Protein AF-A0A7Y5GCS8-F1 (afdb_monomer)

Solvent-accessible surface area (backbone atoms only — not comparable to full-atom values): 10890 Å² total; per-residue (Å²): 136,88,58,73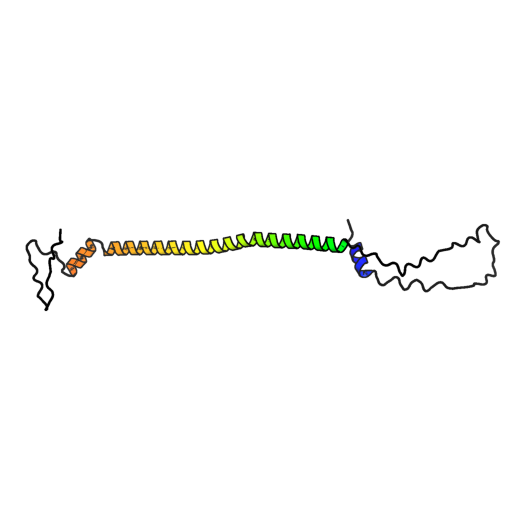,66,65,61,52,50,74,76,68,62,90,77,78,81,83,80,74,83,85,79,87,80,86,81,90,73,89,66,94,77,76,72,82,87,56,93,75,75,82,69,74,82,81,77,78,82,76,83,61,89,81,71,69,82,79,81,65,82,59,59,63,56,52,52,52,51,52,52,50,52,53,50,52,54,51,52,51,53,51,61,63,46,50,60,57,58,49,51,53,54,53,48,52,54,51,50,55,53,48,55,52,48,53,51,51,53,51,52,50,52,52,50,52,52,50,50,50,58,61,67,28,68,68,50,47,50,53,50,24,61,74,71,66,62,62,84,70,61,94,88,67,82,84,81,76,80,79,65,91,83,77,76,91,77,84,75,78,83,81,129

Sequence (163 aa):
MASLATFYNRFAGSKTMDTAFAAGTGRAHDDVFRSRAIPNEDIYFFVKQIDNTNVVRQPDSQAPQICWKLIGIASVLSLLLVALLIPNAYSLLAGYEMEALREQREMLEREKLSLELEASRLLSPERLQELANAQQFIDPAPGTVVYLDPKDGSLALNVPAKK

Radius of gyration: 56.7 Å; Cα contacts (8 Å, |Δi|>4): 7; chains: 1; bounding box: 103×64×149 Å

Foldseek 3Di:
DDDPVVVVCVVPPDPPDPPPPPPDDDDPDPDPDDDDDDPPPPDDDPDPPDPCVPVDDDDDPCVVVVVVVVVVVVVVVVVVVVVVVVVVVVVVVVVVVVVVVVVVVVVVVVVVVVVVVVVCVCPPVVNVVVVCVVVVVDDDDPPDDDDDDDPPDDDDDPDPDDD

Mean predicted aligned error: 20.46 Å

Secondary structure (DSSP, 8-state):
---HHHHHHHHHTTSSSTTSSS---------S--PPPPTTTT----------TT-PPPP-SSHHHHHHHHHHHHHHHHHHHHHHHHHHHHHHHHHHHHHHHHHHHHHHHHHHHHHHHHHHHHT-HHHHHHHHHHTT-PPPPTT--------TT------PPP-

pLDDT: mean 75.09, std 16.33, range [38.75, 97.88]

Structure (mmCIF, N/CA/C/O backbone):
data_AF-A0A7Y5GCS8-F1
#
_entry.id   AF-A0A7Y5GCS8-F1
#
loop_
_atom_site.group_PDB
_atom_site.id
_atom_site.type_symbol
_atom_site.label_atom_id
_atom_site.label_alt_id
_atom_site.label_comp_id
_atom_site.label_asym_id
_atom_site.label_entity_id
_atom_site.label_seq_id
_atom_site.pdbx_PDB_ins_code
_atom_site.Cartn_x
_atom_site.Cartn_y
_atom_site.Cartn_z
_atom_site.occupancy
_atom_site.B_iso_or_equiv
_atom_site.auth_seq_id
_atom_site.auth_comp_id
_atom_site.auth_asym_id
_atom_site.auth_atom_id
_atom_site.pdbx_PDB_model_num
ATOM 1 N N . MET A 1 1 ? 28.055 19.801 -23.244 1.00 38.75 1 MET A N 1
ATOM 2 C CA . MET A 1 1 ? 26.755 20.440 -23.545 1.00 38.75 1 MET A CA 1
ATOM 3 C C . MET A 1 1 ? 26.336 20.025 -24.953 1.00 38.75 1 MET A C 1
ATOM 5 O O . MET A 1 1 ? 26.793 20.627 -25.915 1.00 38.75 1 MET A O 1
ATOM 9 N N . ALA A 1 2 ? 25.573 18.939 -25.102 1.00 44.78 2 ALA A N 1
ATOM 10 C CA . ALA A 1 2 ? 25.035 18.550 -26.407 1.00 44.78 2 ALA A CA 1
ATOM 11 C C . ALA A 1 2 ? 23.775 19.387 -26.678 1.00 44.78 2 ALA A C 1
ATOM 13 O O . ALA A 1 2 ? 22.823 19.337 -25.904 1.00 44.78 2 ALA A O 1
ATOM 14 N N . SER A 1 3 ? 23.815 20.209 -27.726 1.00 60.62 3 SER A N 1
ATOM 15 C CA . SER A 1 3 ? 22.723 21.103 -28.123 1.00 60.62 3 SER A CA 1
ATOM 16 C C . SER A 1 3 ? 21.564 20.322 -28.755 1.00 60.62 3 SER A C 1
ATOM 18 O O . SER A 1 3 ? 21.770 19.349 -29.482 1.00 60.62 3 SER A O 1
ATOM 20 N N . LEU A 1 4 ? 20.341 20.797 -28.505 1.00 57.44 4 LEU A N 1
ATOM 21 C CA . LEU A 1 4 ? 19.060 20.282 -29.009 1.00 57.44 4 LEU A CA 1
ATOM 22 C C . LEU A 1 4 ? 19.046 20.126 -30.549 1.00 57.44 4 LEU A C 1
ATOM 24 O O . LEU A 1 4 ? 18.397 19.225 -31.081 1.00 57.44 4 LEU A O 1
ATOM 28 N N . ALA A 1 5 ? 19.857 20.918 -31.263 1.00 59.31 5 ALA A N 1
ATOM 29 C CA . ALA A 1 5 ? 20.043 20.826 -32.713 1.00 59.31 5 ALA A CA 1
ATOM 30 C C . ALA A 1 5 ? 20.558 19.447 -33.176 1.00 59.31 5 ALA A C 1
ATOM 32 O O . ALA A 1 5 ? 20.160 18.956 -34.234 1.00 59.31 5 ALA A O 1
ATOM 33 N N . THR A 1 6 ? 21.385 18.779 -32.367 1.00 65.50 6 THR A N 1
ATOM 34 C CA . THR A 1 6 ? 21.940 17.457 -32.695 1.00 65.50 6 THR A CA 1
ATOM 35 C C . THR A 1 6 ? 20.880 16.352 -32.623 1.00 65.50 6 THR A C 1
ATOM 37 O O . THR A 1 6 ? 20.944 15.388 -33.386 1.00 65.50 6 THR A O 1
ATOM 40 N N . PHE A 1 7 ? 19.872 16.492 -31.754 1.00 68.06 7 PHE A N 1
ATOM 41 C CA . PHE A 1 7 ? 18.769 15.529 -31.656 1.00 68.06 7 PHE A CA 1
ATOM 42 C C . PHE A 1 7 ? 17.772 15.665 -32.811 1.00 68.06 7 PHE A C 1
ATOM 44 O O . PHE A 1 7 ? 17.302 14.651 -33.326 1.00 68.06 7 PHE A O 1
ATOM 51 N N . TYR A 1 8 ? 17.500 16.889 -33.272 1.00 67.25 8 TYR A N 1
ATOM 52 C CA . TYR A 1 8 ? 16.554 17.119 -34.367 1.00 67.25 8 TYR A CA 1
ATOM 53 C C . TYR A 1 8 ? 17.099 16.644 -35.723 1.00 67.25 8 TYR A C 1
ATOM 55 O O . TYR A 1 8 ? 16.404 15.961 -36.478 1.00 67.25 8 TYR A O 1
ATOM 63 N N . ASN A 1 9 ? 18.382 16.901 -36.001 1.00 61.84 9 ASN A N 1
ATOM 64 C CA . ASN A 1 9 ? 19.005 16.502 -37.268 1.00 61.84 9 ASN A CA 1
ATOM 65 C C . ASN A 1 9 ? 19.068 14.971 -37.443 1.00 61.84 9 ASN A C 1
ATOM 67 O O . ASN A 1 9 ? 19.000 14.458 -38.559 1.00 61.84 9 ASN A O 1
ATOM 71 N N . ARG A 1 10 ? 19.124 14.224 -36.331 1.00 65.31 10 ARG A N 1
ATOM 72 C CA . ARG A 1 10 ? 19.108 12.754 -36.334 1.00 65.31 10 ARG A CA 1
ATOM 73 C C . ARG A 1 10 ? 17.750 12.159 -36.719 1.00 65.31 10 ARG A C 1
ATOM 75 O O . ARG A 1 10 ? 17.721 11.039 -37.218 1.00 65.31 10 ARG A O 1
ATOM 82 N N . PHE A 1 11 ? 16.654 12.885 -36.502 1.00 61.66 11 PHE A N 1
ATOM 83 C CA . PHE A 1 11 ? 15.306 12.428 -36.854 1.00 61.66 11 PHE A CA 1
ATOM 84 C C . PHE A 1 11 ? 14.837 12.916 -38.232 1.00 61.66 11 PHE A C 1
ATOM 86 O O . PHE A 1 11 ? 14.055 12.221 -38.874 1.00 61.66 11 PHE A O 1
ATOM 93 N N . ALA A 1 12 ? 15.324 14.065 -38.713 1.00 60.59 12 ALA A N 1
ATOM 94 C CA . ALA A 1 12 ? 14.852 14.675 -39.963 1.00 60.59 12 ALA A CA 1
ATOM 95 C C . ALA A 1 12 ? 15.756 14.436 -41.197 1.00 60.59 12 ALA A C 1
ATOM 97 O O . ALA A 1 12 ? 15.300 14.598 -42.326 1.00 60.59 12 ALA A O 1
ATOM 98 N N . GLY A 1 13 ? 17.029 14.065 -41.017 1.00 47.88 13 GLY A N 1
ATOM 99 C CA . GLY A 1 13 ? 18.058 14.212 -42.059 1.00 47.88 13 GLY A CA 1
ATOM 100 C C . GLY A 1 13 ? 18.230 13.093 -43.098 1.00 47.88 13 GLY A C 1
ATOM 101 O O . GLY A 1 13 ? 19.178 13.163 -43.871 1.00 47.88 13 GLY A O 1
ATOM 102 N N . SER A 1 14 ? 17.390 12.053 -43.155 1.00 53.25 14 SER A N 1
ATOM 103 C CA . SER A 1 14 ? 17.671 10.885 -44.020 1.00 53.25 14 SER A CA 1
ATOM 104 C C . SER A 1 14 ? 17.148 10.961 -45.463 1.00 53.25 14 SER A C 1
ATOM 106 O O . SER A 1 14 ? 17.236 9.960 -46.167 1.00 53.25 14 SER A O 1
ATOM 108 N N . LYS A 1 15 ? 16.595 12.093 -45.928 1.00 53.16 15 LYS A N 1
ATOM 109 C CA . LYS A 1 15 ? 15.881 12.146 -47.227 1.00 53.16 15 LYS A CA 1
ATOM 110 C C . LYS A 1 15 ? 16.376 13.161 -48.269 1.00 53.16 15 LYS A C 1
ATOM 112 O O . LYS A 1 15 ? 15.761 13.251 -49.323 1.00 53.16 15 LYS A O 1
ATOM 117 N N . THR A 1 16 ? 17.455 13.912 -48.040 1.00 47.94 16 THR A N 1
ATOM 118 C CA . THR A 1 16 ? 17.828 15.043 -48.929 1.00 47.94 16 THR A CA 1
ATOM 119 C C . THR A 1 16 ? 19.156 14.913 -49.684 1.00 47.94 16 THR A C 1
ATOM 121 O O . THR A 1 16 ? 19.545 15.870 -50.347 1.00 47.94 16 THR A O 1
ATOM 124 N N . MET A 1 17 ? 19.852 13.769 -49.650 1.00 50.03 17 MET A N 1
ATOM 125 C CA . MET A 1 17 ? 21.163 13.631 -50.324 1.00 50.03 17 MET A CA 1
ATOM 126 C C . MET A 1 17 ? 21.148 12.913 -51.685 1.00 50.03 17 MET A C 1
ATOM 128 O O . MET A 1 17 ? 22.183 12.892 -52.346 1.00 50.03 17 MET A O 1
ATOM 132 N N . ASP A 1 18 ? 20.003 12.415 -52.163 1.00 49.16 18 ASP A N 1
ATOM 133 C CA . ASP A 1 18 ? 19.960 11.613 -53.402 1.00 49.16 18 ASP A CA 1
ATOM 134 C C . ASP A 1 18 ? 19.768 12.431 -54.696 1.00 49.16 18 ASP A C 1
ATOM 136 O O . ASP A 1 18 ? 19.881 11.890 -55.793 1.00 49.16 18 ASP A O 1
ATOM 140 N N . THR A 1 19 ? 19.524 13.746 -54.626 1.00 49.94 19 THR A N 1
ATOM 141 C CA . THR A 1 19 ? 19.180 14.555 -55.818 1.00 49.94 19 THR A CA 1
ATOM 142 C C . THR A 1 19 ? 20.331 15.375 -56.416 1.00 49.94 19 THR A C 1
ATOM 144 O O . THR A 1 19 ? 20.110 16.095 -57.385 1.00 49.94 19 THR A O 1
ATOM 147 N N . ALA A 1 20 ? 21.556 15.297 -55.883 1.00 50.44 20 ALA A N 1
ATOM 148 C CA . ALA A 1 20 ? 22.653 16.191 -56.288 1.00 50.44 20 ALA A CA 1
ATOM 149 C C . ALA A 1 20 ? 23.666 15.596 -57.292 1.00 50.44 20 ALA A C 1
ATOM 151 O O . ALA A 1 20 ? 24.470 16.338 -57.848 1.00 50.44 20 ALA A O 1
ATOM 152 N N . PHE A 1 21 ? 23.638 14.287 -57.567 1.00 48.44 21 PHE A N 1
ATOM 153 C CA . PHE A 1 21 ? 24.685 13.621 -58.366 1.00 48.44 21 PHE A CA 1
ATOM 154 C C . PHE A 1 21 ? 24.413 13.517 -59.880 1.00 48.44 21 PHE A C 1
ATOM 156 O O . PHE A 1 21 ? 25.232 12.969 -60.612 1.00 48.44 21 PHE A O 1
ATOM 163 N N . ALA A 1 22 ? 23.304 14.069 -60.384 1.00 49.66 22 ALA A N 1
ATOM 164 C CA . ALA A 1 22 ? 22.884 13.898 -61.782 1.00 49.66 22 ALA A CA 1
ATOM 165 C C . ALA A 1 22 ? 23.294 15.038 -62.745 1.00 49.66 22 ALA A C 1
ATOM 167 O O . ALA A 1 22 ? 22.752 15.129 -63.844 1.00 49.66 22 ALA A O 1
ATOM 168 N N . ALA A 1 23 ? 24.230 15.917 -62.373 1.00 50.88 23 ALA A N 1
ATOM 169 C CA . ALA A 1 23 ? 24.635 17.055 -63.206 1.00 50.88 23 ALA A CA 1
ATOM 170 C C . ALA A 1 23 ? 26.159 17.114 -63.380 1.00 50.88 23 ALA A C 1
ATOM 172 O O . ALA A 1 23 ? 26.850 17.814 -62.644 1.00 50.88 23 ALA A O 1
ATOM 173 N N . GLY A 1 24 ? 26.704 16.382 -64.354 1.00 48.94 24 GLY A N 1
ATOM 174 C CA . GLY A 1 24 ? 28.144 16.448 -64.612 1.00 48.94 24 GLY A CA 1
ATOM 175 C C . GLY A 1 24 ? 28.671 15.549 -65.722 1.00 48.94 24 GLY A C 1
ATOM 176 O O . GLY A 1 24 ? 29.732 14.961 -65.552 1.00 48.94 24 GLY A O 1
ATOM 177 N N . THR A 1 25 ? 27.969 15.413 -66.847 1.00 48.56 25 THR A N 1
ATOM 178 C CA . THR A 1 25 ? 28.510 14.726 -68.029 1.00 48.56 25 THR A CA 1
ATOM 179 C C . THR A 1 25 ? 28.597 15.675 -69.224 1.00 48.56 25 THR A C 1
ATOM 181 O O . THR A 1 25 ? 27.593 16.126 -69.764 1.00 48.56 25 THR A O 1
ATOM 184 N N . GLY A 1 26 ? 29.841 15.973 -69.614 1.00 54.69 26 GLY A N 1
ATOM 185 C CA . GLY A 1 26 ? 30.264 16.230 -70.993 1.00 54.69 26 GLY A CA 1
ATOM 186 C C . GLY A 1 26 ? 29.668 17.439 -71.715 1.00 54.69 26 GLY A C 1
ATOM 187 O O . GLY A 1 26 ? 28.746 17.296 -72.510 1.00 54.69 26 GLY A O 1
ATOM 188 N N . ARG A 1 27 ? 30.301 18.608 -71.572 1.00 47.00 27 ARG A N 1
ATOM 189 C CA . ARG A 1 27 ? 30.309 19.620 -72.641 1.00 47.00 27 ARG A CA 1
ATOM 190 C C . ARG A 1 27 ? 31.719 19.708 -73.215 1.00 47.00 27 ARG A C 1
ATOM 192 O O . ARG A 1 27 ? 32.587 20.335 -72.620 1.00 47.00 27 ARG A O 1
ATOM 199 N N . ALA A 1 28 ? 31.936 19.046 -74.349 1.00 54.12 28 ALA A N 1
ATOM 200 C CA . ALA A 1 28 ? 33.044 19.358 -75.241 1.00 54.12 28 ALA A CA 1
ATOM 201 C C . ALA A 1 28 ? 32.718 20.710 -75.887 1.00 54.12 28 ALA A C 1
ATOM 203 O O . ALA A 1 28 ? 31.814 20.802 -76.716 1.00 54.12 28 ALA A O 1
ATOM 204 N N . HIS A 1 29 ? 33.366 21.763 -75.403 1.00 52.50 29 HIS A N 1
ATOM 205 C CA . HIS A 1 29 ? 33.298 23.089 -75.996 1.00 52.50 29 HIS A CA 1
ATOM 206 C C . HIS A 1 29 ? 34.542 23.232 -76.881 1.00 52.50 29 HIS A C 1
ATOM 208 O O . HIS A 1 29 ? 35.666 23.208 -76.381 1.00 52.50 29 HIS A O 1
ATOM 214 N N . ASP A 1 30 ? 34.343 23.264 -78.199 1.00 56.59 30 ASP A N 1
ATOM 215 C CA . ASP A 1 30 ? 35.395 23.554 -79.174 1.00 56.59 30 ASP A CA 1
ATOM 216 C C . ASP A 1 30 ? 35.823 25.021 -79.013 1.00 56.59 30 ASP A C 1
ATOM 218 O O . ASP A 1 30 ? 35.166 25.936 -79.513 1.00 56.59 30 ASP A O 1
ATOM 222 N N . ASP A 1 31 ? 36.917 25.258 -78.288 1.00 56.53 31 ASP A N 1
ATOM 223 C CA . ASP A 1 31 ? 37.386 26.610 -77.985 1.00 56.53 31 ASP A CA 1
ATOM 224 C C . ASP A 1 31 ? 38.459 27.078 -78.983 1.00 56.53 31 ASP A C 1
ATOM 226 O O . ASP A 1 31 ? 39.634 26.711 -78.928 1.00 56.53 31 ASP A O 1
ATOM 230 N N . VAL A 1 32 ? 38.036 27.979 -79.876 1.00 61.56 32 VAL A N 1
ATOM 231 C CA . VAL A 1 32 ? 38.841 28.726 -80.866 1.00 61.56 32 VAL A CA 1
ATOM 232 C C . VAL A 1 32 ? 39.892 29.654 -80.210 1.00 61.56 32 VAL A C 1
ATOM 234 O O . VAL A 1 32 ? 40.768 30.189 -80.888 1.00 61.56 32 VAL A O 1
ATOM 237 N N . PHE A 1 33 ? 39.879 29.801 -78.880 1.00 54.94 33 PHE A N 1
ATOM 238 C CA . PHE A 1 33 ? 40.811 30.628 -78.103 1.00 54.94 33 PHE A CA 1
ATOM 239 C C . PHE A 1 33 ? 41.691 29.778 -77.178 1.00 54.94 33 PHE A C 1
ATOM 241 O O . PHE A 1 33 ? 41.586 29.849 -75.955 1.00 54.94 33 PHE A O 1
ATOM 248 N N . ARG A 1 34 ? 42.582 28.962 -77.748 1.00 63.03 34 ARG A N 1
ATOM 249 C CA . ARG A 1 34 ? 43.535 28.174 -76.954 1.00 63.03 34 ARG A CA 1
ATOM 250 C C . ARG A 1 34 ? 44.708 29.058 -76.508 1.00 63.03 34 ARG A C 1
ATOM 252 O O . ARG A 1 34 ? 45.530 29.472 -77.323 1.00 63.03 34 ARG A O 1
ATOM 259 N N . SER A 1 35 ? 44.775 29.376 -75.217 1.00 66.06 35 SER A N 1
ATOM 260 C CA . SER A 1 35 ? 45.911 30.074 -74.602 1.00 66.06 35 SER A CA 1
ATOM 261 C C . SER A 1 35 ? 47.185 29.216 -74.626 1.00 66.06 35 SER A C 1
ATOM 263 O O . SER A 1 35 ? 47.113 27.989 -74.641 1.00 66.06 35 SER A O 1
ATOM 265 N N . ARG A 1 36 ? 48.364 29.863 -74.634 1.00 71.00 36 ARG A N 1
ATOM 266 C CA . ARG A 1 36 ? 49.680 29.198 -74.554 1.00 71.00 36 ARG A CA 1
ATOM 267 C C . ARG A 1 36 ? 49.742 28.311 -73.311 1.00 71.00 36 ARG A C 1
ATOM 269 O O . ARG A 1 36 ? 49.423 28.797 -72.229 1.00 71.00 36 ARG A O 1
ATOM 276 N N . ALA A 1 37 ? 50.233 27.084 -73.488 1.00 71.44 37 ALA A N 1
ATOM 277 C CA . ALA A 1 37 ? 50.392 26.123 -72.410 1.00 71.44 37 ALA A CA 1
ATOM 278 C C . ALA A 1 37 ? 51.175 26.724 -71.235 1.00 71.44 37 ALA A C 1
ATOM 280 O O . ALA A 1 37 ? 52.322 27.162 -71.410 1.00 71.44 37 ALA A O 1
ATOM 281 N N . ILE A 1 38 ? 50.551 26.783 -70.059 1.00 73.88 38 ILE A N 1
ATOM 282 C CA . ILE A 1 38 ? 51.215 27.190 -68.817 1.00 73.88 38 ILE A CA 1
ATOM 283 C C . ILE A 1 38 ? 51.767 25.946 -68.111 1.00 73.88 38 ILE A C 1
ATOM 285 O O . ILE A 1 38 ? 51.157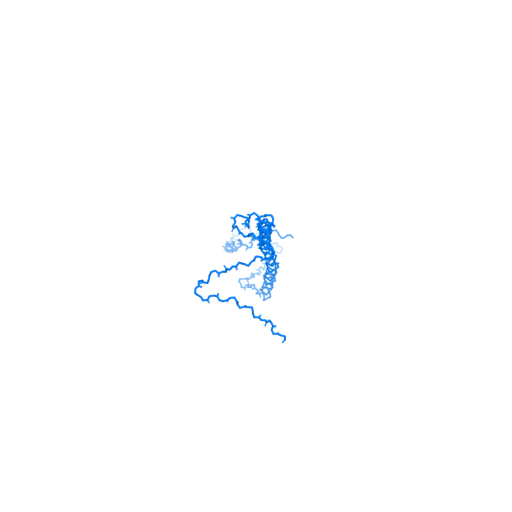 24.877 -68.162 1.00 73.88 38 ILE A O 1
ATOM 289 N N . PRO A 1 39 ? 52.938 26.037 -67.455 1.00 73.75 39 PRO A N 1
ATOM 290 C CA . PRO A 1 39 ? 53.493 24.896 -66.739 1.00 73.75 39 PRO A CA 1
ATOM 291 C C . PRO A 1 39 ? 52.494 24.416 -65.677 1.00 73.75 39 PRO A C 1
ATOM 293 O O . PRO A 1 39 ? 51.966 25.234 -64.925 1.00 73.75 39 PRO A O 1
ATOM 296 N N . ASN A 1 40 ? 52.280 23.097 -65.614 1.00 69.75 40 ASN A N 1
ATOM 297 C CA . ASN A 1 40 ? 51.331 22.390 -64.739 1.00 69.75 40 ASN A CA 1
ATOM 298 C C . ASN A 1 40 ? 49.848 22.382 -65.170 1.00 69.75 40 ASN A C 1
ATOM 300 O O . ASN A 1 40 ? 49.005 21.979 -64.370 1.00 69.75 40 ASN A O 1
ATOM 304 N N . GLU A 1 41 ? 49.502 22.756 -66.407 1.00 69.88 41 GLU A N 1
ATOM 305 C CA . GLU A 1 41 ? 48.113 22.629 -66.894 1.00 69.88 41 GLU A CA 1
ATOM 306 C C . GLU A 1 41 ? 47.642 21.178 -67.108 1.00 69.88 41 GLU A C 1
ATOM 308 O O . GLU A 1 41 ? 46.443 20.915 -67.098 1.00 69.88 41 GLU A O 1
ATOM 313 N N . ASP A 1 42 ? 48.578 20.228 -67.195 1.00 69.50 42 ASP A N 1
ATOM 314 C CA . ASP A 1 42 ? 48.297 18.796 -67.374 1.00 69.50 42 ASP A CA 1
ATOM 315 C C . ASP A 1 42 ? 48.144 18.027 -66.046 1.00 69.50 42 ASP A C 1
ATOM 317 O O . ASP A 1 42 ? 48.102 16.792 -66.026 1.00 69.50 42 ASP A O 1
ATOM 321 N N . ILE A 1 43 ? 48.084 18.724 -64.902 1.00 72.50 43 ILE A N 1
ATOM 322 C CA . ILE A 1 43 ? 47.882 18.069 -63.603 1.00 72.50 43 ILE A CA 1
ATOM 323 C C . ILE A 1 43 ? 46.395 17.761 -63.424 1.00 72.50 43 ILE A C 1
ATOM 325 O O . ILE A 1 43 ? 45.625 18.526 -62.844 1.00 72.50 43 ILE A O 1
ATOM 329 N N . TYR A 1 44 ? 45.994 16.587 -63.897 1.00 71.88 44 TYR A N 1
ATOM 330 C CA . TYR A 1 44 ? 44.682 16.033 -63.599 1.00 71.88 44 TYR A CA 1
ATOM 331 C C . TYR A 1 44 ? 44.652 15.520 -62.157 1.00 71.88 44 TYR A C 1
ATOM 333 O O . TYR A 1 44 ? 45.306 14.533 -61.810 1.00 71.88 44 TYR A O 1
ATOM 341 N N . PHE A 1 45 ? 43.858 16.166 -61.301 1.00 73.06 45 PHE A N 1
ATOM 342 C CA . PHE A 1 45 ? 43.543 15.616 -59.987 1.00 73.06 45 PHE A CA 1
ATOM 343 C C . PHE A 1 45 ? 42.653 14.387 -60.162 1.00 73.06 45 PHE A C 1
ATOM 345 O O . PHE A 1 45 ? 41.457 14.490 -60.438 1.00 73.06 45 PHE A O 1
ATOM 352 N N . PHE A 1 46 ? 43.240 13.205 -59.993 1.00 79.31 46 PHE A N 1
ATOM 353 C CA . PHE A 1 46 ? 42.475 11.971 -59.925 1.00 79.31 46 PHE A CA 1
ATOM 354 C C . PHE A 1 46 ? 41.706 11.926 -58.601 1.00 79.31 46 PHE A C 1
ATOM 356 O O . PHE A 1 46 ? 42.246 11.577 -57.550 1.00 79.31 46 PHE A O 1
ATOM 363 N N . VAL A 1 47 ? 40.424 12.285 -58.647 1.00 79.38 47 VAL A N 1
ATOM 364 C CA . VAL A 1 47 ? 39.512 12.070 -57.524 1.00 79.38 47 VAL A CA 1
ATOM 365 C C . VAL A 1 47 ? 39.041 10.622 -57.584 1.00 79.38 47 VAL A C 1
ATOM 367 O O . VAL A 1 47 ? 38.172 10.266 -58.380 1.00 79.38 47 VAL A O 1
ATOM 370 N N . LYS A 1 48 ? 39.623 9.766 -56.738 1.00 85.00 48 LYS A N 1
ATOM 371 C CA . LYS A 1 48 ? 39.144 8.392 -56.565 1.00 85.00 48 LYS A CA 1
ATOM 372 C C . LYS A 1 48 ? 37.703 8.437 -56.055 1.00 85.00 48 LYS A C 1
ATOM 374 O O . LYS A 1 48 ? 37.465 8.861 -54.926 1.00 85.00 48 LYS A O 1
ATOM 379 N N . GLN A 1 49 ? 36.754 7.976 -56.864 1.00 83.12 49 GLN A N 1
ATOM 380 C CA . GLN A 1 49 ? 35.376 7.790 -56.418 1.00 83.12 49 GLN A CA 1
ATOM 381 C C . GLN A 1 49 ? 35.346 6.622 -55.430 1.00 83.12 49 GLN A C 1
ATOM 383 O O . GLN A 1 49 ? 35.500 5.460 -55.804 1.00 83.12 49 GLN A O 1
ATOM 388 N N . ILE A 1 50 ? 35.248 6.945 -54.142 1.00 83.69 50 ILE A N 1
ATOM 389 C CA . ILE A 1 50 ? 35.059 5.949 -53.092 1.00 83.69 50 ILE A CA 1
ATOM 390 C C . ILE A 1 50 ? 33.565 5.661 -53.026 1.00 83.69 50 ILE A C 1
ATOM 392 O O . ILE A 1 50 ? 32.793 6.466 -52.505 1.00 83.69 50 ILE A O 1
ATOM 396 N N . ASP A 1 51 ? 33.171 4.518 -53.574 1.00 81.56 51 ASP A N 1
ATOM 397 C CA . ASP A 1 51 ? 31.813 4.015 -53.437 1.00 81.56 51 ASP A CA 1
ATOM 398 C C . ASP A 1 51 ? 31.610 3.441 -52.024 1.00 81.56 51 ASP A C 1
ATOM 400 O O . ASP A 1 51 ? 32.152 2.393 -51.669 1.00 81.56 51 ASP A O 1
ATOM 404 N N . ASN A 1 52 ? 30.854 4.171 -51.200 1.00 84.31 52 ASN A N 1
ATOM 405 C CA . ASN A 1 52 ? 30.509 3.797 -49.827 1.00 84.31 52 ASN A CA 1
ATOM 406 C C . ASN A 1 52 ? 29.086 3.225 -49.710 1.00 84.31 52 ASN A C 1
ATOM 408 O O . ASN A 1 52 ? 28.574 3.094 -48.597 1.00 84.31 52 ASN A O 1
ATOM 412 N N . THR A 1 53 ? 28.432 2.886 -50.825 1.00 83.81 53 THR A N 1
ATOM 413 C CA . THR A 1 53 ? 27.050 2.369 -50.833 1.00 83.81 53 THR A CA 1
ATOM 414 C C . THR A 1 53 ? 26.862 1.120 -49.970 1.00 83.81 53 THR A C 1
ATOM 416 O O . THR A 1 53 ? 25.800 0.939 -49.382 1.00 83.81 53 THR A O 1
ATOM 419 N N . ASN A 1 54 ? 27.903 0.297 -49.817 1.00 78.56 54 ASN A N 1
ATOM 420 C CA . ASN A 1 54 ? 27.870 -0.938 -49.026 1.00 78.56 54 ASN A CA 1
ATOM 421 C C . ASN A 1 54 ? 28.467 -0.799 -47.614 1.00 78.56 54 ASN A C 1
ATOM 423 O O . ASN A 1 54 ? 28.717 -1.803 -46.943 1.00 78.56 54 ASN A O 1
ATOM 427 N N . VAL A 1 55 ? 28.707 0.426 -47.132 1.00 83.00 55 VAL A N 1
ATOM 428 C CA . VAL A 1 55 ? 29.198 0.645 -45.765 1.00 83.00 55 VAL A CA 1
ATOM 429 C C . VAL A 1 55 ? 28.052 0.437 -44.777 1.00 83.00 55 VAL A C 1
ATOM 431 O O . VAL A 1 55 ? 27.293 1.346 -44.440 1.00 83.00 55 VAL A O 1
ATOM 434 N N . VAL A 1 56 ? 27.938 -0.794 -44.289 1.00 80.81 56 VAL A N 1
ATOM 435 C CA . VAL A 1 56 ? 27.020 -1.156 -43.211 1.00 80.81 56 VAL A CA 1
ATOM 436 C C . VAL A 1 56 ? 27.693 -0.872 -41.873 1.00 80.81 56 VAL A C 1
ATOM 438 O O . VAL A 1 56 ? 28.828 -1.279 -41.626 1.00 80.81 56 VAL A O 1
ATOM 441 N N . ARG A 1 57 ? 26.989 -0.168 -40.980 1.00 78.56 57 ARG A N 1
ATOM 442 C CA . ARG A 1 57 ? 27.468 0.049 -39.610 1.00 78.56 57 ARG A CA 1
ATOM 443 C C . ARG A 1 57 ? 27.589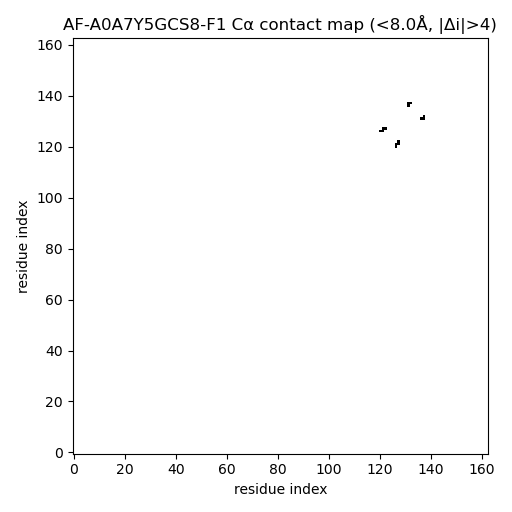 -1.299 -38.914 1.00 78.56 57 ARG A C 1
ATOM 445 O O . ARG A 1 57 ? 26.593 -2.005 -38.780 1.00 78.56 57 ARG A O 1
ATOM 452 N N . GLN A 1 58 ? 28.789 -1.628 -38.448 1.00 80.56 58 GLN A N 1
ATOM 453 C CA . GLN A 1 58 ? 28.993 -2.838 -37.669 1.00 80.56 58 GLN A CA 1
ATOM 454 C C . GLN A 1 58 ? 28.175 -2.738 -36.372 1.00 80.56 58 GLN A C 1
ATOM 456 O O . GLN A 1 58 ? 28.349 -1.770 -35.623 1.00 80.56 58 GLN A O 1
ATOM 461 N N . PRO A 1 59 ? 27.245 -3.675 -36.115 1.00 72.75 59 PRO A N 1
ATOM 462 C CA . PRO A 1 59 ? 26.471 -3.652 -34.888 1.00 72.75 59 PRO A CA 1
ATOM 463 C C . PRO A 1 59 ? 27.402 -3.943 -33.711 1.00 72.75 59 PRO A C 1
ATOM 465 O O . PRO A 1 59 ? 28.037 -4.996 -33.647 1.00 72.75 59 PRO A O 1
ATOM 468 N N . ASP A 1 60 ? 27.481 -3.001 -32.775 1.00 77.81 60 ASP A N 1
ATOM 469 C CA . ASP A 1 60 ? 28.127 -3.241 -31.492 1.00 77.81 60 ASP A CA 1
ATOM 470 C C . ASP A 1 60 ? 27.263 -4.212 -30.674 1.00 77.81 60 ASP A C 1
ATOM 472 O O . ASP A 1 60 ? 26.137 -3.898 -30.280 1.00 77.81 60 ASP A O 1
ATOM 476 N N . SER A 1 61 ? 27.795 -5.410 -30.434 1.00 75.00 61 SER A N 1
ATOM 477 C CA . SER A 1 61 ? 27.127 -6.462 -29.658 1.00 75.00 61 SER A CA 1
ATOM 478 C C . SER A 1 61 ? 26.907 -6.095 -28.183 1.00 75.00 61 SER A C 1
ATOM 480 O O . SER A 1 61 ? 26.027 -6.669 -27.537 1.00 75.00 61 SER A O 1
ATOM 482 N N . GLN A 1 62 ? 27.666 -5.133 -27.642 1.00 75.00 62 GLN A N 1
ATOM 483 C CA . GLN A 1 62 ? 27.620 -4.769 -26.222 1.00 75.00 62 GLN A CA 1
ATOM 484 C C . GLN A 1 62 ? 26.609 -3.659 -25.915 1.00 75.00 62 GLN A C 1
ATOM 486 O O . GLN A 1 62 ? 26.036 -3.633 -24.822 1.00 75.00 62 GLN A O 1
ATOM 491 N N . ALA A 1 63 ? 26.321 -2.784 -26.881 1.00 77.19 63 ALA A N 1
ATOM 492 C CA . ALA A 1 63 ? 25.349 -1.701 -26.745 1.00 77.19 63 ALA A CA 1
ATOM 493 C C . ALA A 1 63 ? 23.961 -2.148 -26.225 1.00 77.19 63 ALA A C 1
ATOM 495 O O . ALA A 1 63 ? 23.483 -1.554 -25.252 1.00 77.19 63 ALA A O 1
ATOM 496 N N . PRO A 1 64 ? 23.306 -3.201 -26.768 1.00 83.12 64 PRO A N 1
ATOM 497 C CA . PRO A 1 64 ? 22.006 -3.629 -26.251 1.00 83.12 64 PRO A CA 1
ATOM 498 C C . PRO A 1 64 ? 22.101 -4.148 -24.811 1.00 83.12 64 PRO A C 1
ATOM 500 O O . PRO A 1 64 ? 21.215 -3.879 -24.002 1.00 83.12 64 PRO A O 1
ATOM 503 N N . GLN A 1 65 ? 23.186 -4.842 -24.456 1.00 83.44 65 GLN A N 1
ATOM 504 C CA . GLN A 1 65 ? 23.356 -5.420 -23.121 1.00 83.44 65 GLN A CA 1
ATOM 505 C C . GLN A 1 65 ? 23.439 -4.342 -22.035 1.00 83.44 65 GLN A C 1
ATOM 507 O O . GLN A 1 65 ? 22.885 -4.510 -20.950 1.00 83.44 65 GLN A O 1
ATOM 512 N N . ILE A 1 66 ? 24.102 -3.220 -22.325 1.00 88.19 66 ILE A N 1
ATOM 513 C CA . ILE A 1 66 ? 24.204 -2.088 -21.397 1.00 88.19 66 ILE A CA 1
ATOM 514 C C . ILE A 1 66 ? 22.829 -1.445 -21.187 1.00 88.19 66 ILE A C 1
ATOM 516 O O . ILE A 1 66 ? 22.442 -1.193 -20.046 1.00 88.19 66 ILE A O 1
ATOM 520 N N . CYS A 1 67 ? 22.053 -1.243 -22.256 1.00 88.75 67 CYS A N 1
ATOM 521 C CA . CYS A 1 67 ? 20.699 -0.695 -22.153 1.00 88.75 67 CYS A CA 1
ATOM 522 C C . CYS A 1 67 ? 19.785 -1.574 -21.288 1.00 88.75 67 CYS A C 1
ATOM 524 O O . CYS A 1 67 ? 19.118 -1.059 -20.392 1.00 88.75 67 CYS A O 1
ATOM 526 N N . TRP A 1 68 ? 19.805 -2.895 -21.489 1.00 92.81 68 TRP A N 1
ATOM 527 C CA . TRP A 1 68 ? 19.021 -3.830 -20.674 1.00 92.81 68 TRP A CA 1
ATOM 528 C C . TRP A 1 68 ? 19.434 -3.821 -19.199 1.00 92.81 68 TRP A C 1
ATOM 530 O O . TRP A 1 68 ? 18.568 -3.848 -18.326 1.00 92.81 68 TRP A O 1
ATOM 540 N N . LYS A 1 69 ? 20.735 -3.710 -18.900 1.00 92.94 69 LYS A N 1
ATOM 541 C CA . LYS A 1 69 ? 21.225 -3.575 -17.517 1.00 92.94 69 LYS A CA 1
ATOM 542 C C . LYS A 1 69 ? 20.712 -2.298 -16.851 1.00 92.94 69 LYS A C 1
ATOM 544 O O . LYS A 1 69 ? 20.256 -2.356 -15.713 1.00 92.94 69 LYS A O 1
ATOM 549 N N . LEU A 1 70 ? 20.746 -1.164 -17.553 1.00 94.06 70 LEU A N 1
ATOM 550 C CA . LEU A 1 70 ? 20.244 0.110 -17.026 1.00 94.06 70 LEU A CA 1
ATOM 551 C C . LEU A 1 70 ? 18.736 0.063 -16.758 1.00 94.06 70 LEU A C 1
ATOM 553 O O . LEU A 1 70 ? 18.292 0.504 -15.700 1.00 94.06 70 LEU A O 1
ATOM 557 N N . ILE A 1 71 ? 17.964 -0.516 -17.680 1.00 95.50 71 ILE A N 1
ATOM 558 C CA . ILE A 1 71 ? 16.517 -0.711 -17.513 1.00 95.50 71 ILE A CA 1
ATOM 559 C C . ILE A 1 71 ? 16.238 -1.619 -16.312 1.00 95.50 71 ILE A C 1
ATOM 561 O O . ILE A 1 71 ? 15.377 -1.303 -15.493 1.00 95.50 71 ILE A O 1
ATOM 565 N N . GLY A 1 72 ? 16.997 -2.709 -16.168 1.00 96.94 72 GLY A N 1
ATOM 566 C CA . GLY A 1 72 ? 16.887 -3.614 -15.027 1.00 96.94 72 GLY A CA 1
ATOM 567 C C . GLY A 1 72 ? 17.140 -2.904 -13.697 1.00 96.94 72 GLY A C 1
ATOM 568 O O . GLY A 1 72 ? 16.328 -3.012 -12.783 1.00 96.94 72 GLY A O 1
ATOM 569 N N . ILE A 1 73 ? 18.213 -2.113 -13.602 1.00 97.25 73 ILE A N 1
ATOM 570 C CA . ILE A 1 73 ? 18.533 -1.340 -12.391 1.00 97.25 73 ILE A CA 1
ATOM 571 C C . ILE A 1 73 ? 17.424 -0.331 -12.075 1.00 97.25 73 ILE A C 1
ATOM 573 O O . ILE A 1 73 ? 16.974 -0.256 -10.933 1.00 97.25 73 ILE A O 1
ATOM 577 N N . ALA A 1 74 ? 16.952 0.418 -13.075 1.00 96.69 74 ALA A N 1
ATOM 578 C CA . ALA A 1 74 ? 15.882 1.395 -12.890 1.00 96.69 74 ALA A CA 1
ATOM 579 C C . ALA A 1 74 ? 14.574 0.734 -12.422 1.00 96.69 74 ALA A C 1
ATOM 581 O O . ALA A 1 74 ? 13.912 1.242 -11.517 1.00 96.69 74 ALA A O 1
ATOM 582 N N . SER A 1 75 ? 14.230 -0.423 -12.993 1.00 97.19 75 SER A N 1
ATOM 583 C CA . SER A 1 75 ? 13.056 -1.204 -12.600 1.00 97.19 75 SER A CA 1
ATOM 584 C C . SER A 1 75 ? 13.163 -1.710 -11.161 1.00 97.19 75 SER A C 1
ATOM 586 O O . SER A 1 75 ? 12.236 -1.508 -10.378 1.00 97.19 75 SER A O 1
ATOM 588 N N . VAL A 1 76 ? 14.300 -2.301 -10.783 1.00 97.88 76 VAL A N 1
ATOM 589 C CA . VAL A 1 76 ? 14.528 -2.793 -9.416 1.00 97.88 76 VAL A CA 1
ATOM 590 C C . VAL A 1 76 ? 14.461 -1.652 -8.406 1.00 97.88 76 VAL A C 1
ATOM 592 O O . VAL A 1 76 ? 13.807 -1.789 -7.376 1.00 97.88 76 VAL A O 1
ATOM 595 N N . LEU A 1 77 ? 15.082 -0.509 -8.708 1.00 97.44 77 LEU A N 1
ATOM 596 C CA . LEU A 1 77 ? 15.052 0.658 -7.829 1.00 97.44 77 LEU A CA 1
ATOM 597 C C . LEU A 1 77 ? 13.626 1.198 -7.653 1.00 97.44 77 LEU A C 1
ATOM 599 O O . LEU A 1 77 ? 13.222 1.522 -6.538 1.00 97.44 77 LEU A O 1
ATOM 603 N N . SER A 1 78 ? 12.852 1.254 -8.740 1.00 96.12 78 SER A N 1
ATOM 604 C CA . SER A 1 78 ? 11.448 1.666 -8.698 1.00 96.12 78 SER A CA 1
ATOM 605 C C . SER A 1 78 ? 10.601 0.712 -7.852 1.00 96.12 78 SER A C 1
ATOM 607 O O . SER A 1 78 ? 9.852 1.173 -6.992 1.00 96.12 78 SER A O 1
ATOM 609 N N . LEU A 1 79 ? 10.756 -0.603 -8.032 1.00 97.12 79 LEU A N 1
ATOM 610 C CA . LEU A 1 79 ? 10.041 -1.606 -7.240 1.00 97.12 79 LEU A CA 1
ATOM 611 C C . LEU A 1 79 ? 10.418 -1.544 -5.759 1.00 97.12 79 LEU A C 1
ATOM 613 O O . LEU A 1 79 ? 9.540 -1.629 -4.906 1.00 97.12 79 LEU A O 1
ATOM 617 N N . LEU A 1 80 ? 11.701 -1.353 -5.448 1.00 97.06 80 LEU A N 1
ATOM 618 C CA . LEU A 1 80 ? 12.180 -1.228 -4.074 1.00 97.06 80 LEU A CA 1
ATOM 619 C C . LEU A 1 80 ? 11.592 0.011 -3.390 1.00 97.06 80 LEU A C 1
ATOM 621 O O . LEU A 1 80 ? 11.166 -0.071 -2.241 1.00 97.06 80 LEU A O 1
ATOM 625 N N . LEU A 1 81 ? 11.507 1.136 -4.103 1.00 95.69 81 LEU A N 1
ATOM 626 C CA . LEU A 1 81 ? 10.891 2.357 -3.587 1.0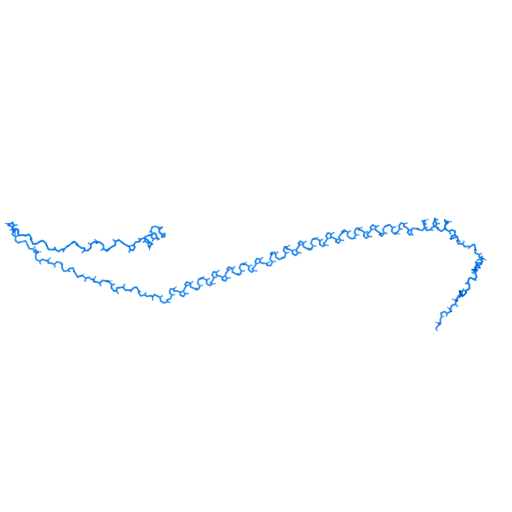0 95.69 81 LEU A CA 1
ATOM 627 C C . LEU A 1 81 ? 9.397 2.161 -3.294 1.00 95.69 81 LEU A C 1
ATOM 629 O O . LEU A 1 81 ? 8.927 2.556 -2.229 1.00 95.69 81 LEU A O 1
ATOM 633 N N . VAL A 1 82 ? 8.663 1.504 -4.196 1.00 94.25 82 VAL A N 1
ATOM 634 C CA . VAL A 1 82 ? 7.250 1.160 -3.968 1.00 94.25 82 VAL A CA 1
ATOM 635 C C . VAL A 1 82 ? 7.108 0.217 -2.771 1.00 94.25 82 VAL A C 1
ATOM 637 O O . VAL A 1 82 ? 6.283 0.462 -1.894 1.00 94.25 82 VAL A O 1
ATOM 640 N N . ALA A 1 83 ? 7.948 -0.817 -2.686 1.00 94.38 83 ALA A N 1
ATOM 641 C CA . ALA A 1 83 ? 7.941 -1.770 -1.581 1.00 94.38 83 ALA A CA 1
ATOM 642 C C . ALA A 1 83 ? 8.219 -1.106 -0.223 1.00 94.38 83 ALA A C 1
ATOM 644 O O . ALA A 1 83 ? 7.617 -1.500 0.772 1.00 94.38 83 ALA A O 1
ATOM 645 N N . LEU A 1 84 ? 9.073 -0.079 -0.174 1.00 93.94 84 LEU A N 1
ATOM 646 C CA . LEU A 1 84 ? 9.338 0.684 1.049 1.00 93.94 84 LEU A CA 1
ATOM 647 C C . LEU A 1 84 ? 8.159 1.572 1.477 1.00 93.94 84 LEU A C 1
ATOM 649 O O . LEU A 1 84 ? 7.992 1.826 2.668 1.00 93.94 84 LEU A O 1
ATOM 653 N N . LEU A 1 85 ? 7.349 2.054 0.529 1.00 92.25 85 LEU A N 1
ATOM 654 C CA . LEU A 1 85 ? 6.202 2.917 0.828 1.00 92.25 85 LEU A CA 1
ATOM 655 C C . LEU A 1 85 ? 4.985 2.141 1.351 1.00 92.25 85 LEU A C 1
ATOM 657 O O . LEU A 1 85 ? 4.234 2.674 2.169 1.00 92.25 85 LEU A O 1
ATOM 661 N N . ILE A 1 86 ? 4.782 0.900 0.898 1.00 90.94 86 ILE A N 1
ATOM 662 C CA . ILE A 1 86 ? 3.599 0.092 1.244 1.00 90.94 86 ILE A CA 1
ATOM 663 C C . ILE A 1 86 ? 3.414 -0.082 2.768 1.00 90.94 86 ILE A C 1
ATOM 665 O O . ILE A 1 86 ? 2.308 0.178 3.245 1.00 90.94 86 ILE A O 1
ATOM 669 N N . PRO A 1 87 ? 4.440 -0.452 3.566 1.00 88.94 87 PRO A N 1
ATOM 670 C CA . PRO A 1 87 ? 4.297 -0.603 5.015 1.00 88.94 87 PRO A CA 1
ATOM 671 C C . PRO A 1 87 ? 3.839 0.677 5.712 1.00 88.94 87 PRO A C 1
ATOM 673 O O . PRO A 1 87 ? 3.075 0.602 6.667 1.00 88.94 87 PRO A O 1
ATOM 676 N N . ASN A 1 88 ? 4.273 1.843 5.221 1.00 83.06 88 ASN A N 1
ATOM 677 C CA . ASN A 1 88 ? 3.893 3.136 5.785 1.00 83.06 88 ASN A CA 1
ATOM 678 C C . ASN A 1 88 ? 2.420 3.470 5.501 1.00 83.06 88 ASN A C 1
ATOM 680 O O . ASN A 1 88 ? 1.704 3.967 6.361 1.00 83.06 88 ASN A O 1
ATOM 684 N N . ALA A 1 89 ? 1.931 3.154 4.301 1.00 82.56 89 ALA A N 1
ATOM 685 C CA . ALA A 1 89 ? 0.508 3.300 4.001 1.00 82.56 89 ALA A CA 1
ATOM 686 C C . ALA A 1 89 ? -0.350 2.342 4.849 1.00 82.56 89 ALA A C 1
ATOM 688 O O . ALA A 1 89 ? -1.408 2.726 5.348 1.00 82.56 89 ALA A O 1
ATOM 689 N N . TYR A 1 90 ? 0.126 1.110 5.049 1.00 87.38 90 TYR A N 1
ATOM 690 C CA . TYR A 1 90 ? -0.568 0.112 5.861 1.00 87.38 90 TYR A CA 1
ATOM 691 C C . TYR A 1 90 ? -0.592 0.480 7.350 1.00 87.38 90 TYR A C 1
ATOM 693 O O . TYR A 1 90 ? -1.624 0.338 8.002 1.00 87.38 90 TYR A O 1
ATOM 701 N N . SER A 1 91 ? 0.515 0.997 7.891 1.00 81.44 91 SER A N 1
ATOM 702 C CA . SER A 1 91 ? 0.583 1.428 9.290 1.00 81.44 91 SER A CA 1
ATOM 703 C C . SER A 1 91 ? -0.344 2.608 9.580 1.00 81.44 91 SER A C 1
ATOM 705 O O . SER A 1 91 ? -0.949 2.640 10.648 1.00 81.44 91 SER A O 1
ATOM 707 N N . LEU A 1 92 ? -0.514 3.541 8.635 1.00 82.50 92 LEU A N 1
ATOM 708 C CA . LEU A 1 92 ? -1.474 4.640 8.771 1.00 82.50 92 LEU A CA 1
ATOM 709 C C . LEU A 1 92 ? -2.916 4.129 8.852 1.00 82.50 92 LEU A C 1
ATOM 711 O O . LEU A 1 92 ? -3.660 4.547 9.734 1.00 82.50 92 LEU A O 1
ATOM 715 N N . LEU A 1 93 ? -3.297 3.193 7.979 1.00 85.69 93 LEU A N 1
ATOM 716 C CA . LEU A 1 93 ? -4.628 2.575 8.003 1.00 85.69 93 LEU A CA 1
ATOM 717 C C . LEU A 1 93 ? -4.882 1.819 9.311 1.00 85.69 93 LEU A C 1
ATOM 719 O O . LEU A 1 93 ? -5.921 2.015 9.938 1.00 85.69 93 LEU A O 1
ATOM 723 N N . ALA A 1 94 ? -3.909 1.021 9.756 1.00 85.75 94 ALA A N 1
ATOM 724 C CA . ALA A 1 94 ? -3.987 0.328 11.039 1.00 85.75 94 ALA A CA 1
ATOM 725 C C . ALA A 1 94 ? -4.086 1.312 12.220 1.00 85.75 94 ALA A C 1
ATOM 727 O O . ALA A 1 94 ? -4.776 1.038 13.197 1.00 85.75 94 ALA A O 1
ATOM 728 N N . GLY A 1 95 ? -3.435 2.475 12.124 1.00 84.25 95 GLY A N 1
ATOM 729 C CA . GLY A 1 95 ? -3.550 3.549 13.109 1.00 84.25 95 GLY A CA 1
ATOM 730 C C . GLY A 1 95 ? -4.974 4.094 13.229 1.00 84.25 95 GLY A C 1
ATOM 731 O O . GLY A 1 95 ? -5.462 4.259 14.343 1.00 84.25 95 GLY A O 1
ATOM 732 N N . TYR A 1 96 ? -5.665 4.309 12.106 1.00 87.31 96 TYR A N 1
ATOM 733 C CA . TYR A 1 96 ? -7.062 4.761 12.119 1.00 87.31 96 TYR A CA 1
ATOM 734 C C . TYR A 1 96 ? -8.010 3.730 12.727 1.00 87.31 96 TYR A C 1
ATOM 736 O O . TYR A 1 96 ? -8.903 4.094 13.489 1.00 87.31 96 TYR A O 1
ATOM 744 N N . GLU A 1 97 ? -7.813 2.449 12.415 1.00 88.06 97 GLU A N 1
ATOM 745 C CA . GLU A 1 97 ? -8.610 1.373 13.004 1.00 88.06 97 GLU A CA 1
ATOM 746 C C . GLU A 1 97 ? -8.406 1.309 14.524 1.00 88.06 97 GLU A C 1
ATOM 748 O O . GLU A 1 97 ? -9.375 1.247 15.278 1.00 88.06 97 GLU A O 1
ATOM 753 N N . MET A 1 98 ? -7.159 1.425 14.988 1.00 87.88 98 MET A N 1
ATOM 754 C CA . MET A 1 98 ? -6.847 1.471 16.417 1.00 87.88 98 MET A CA 1
ATOM 755 C C . MET A 1 98 ? -7.487 2.668 17.121 1.00 87.88 98 MET A C 1
ATOM 757 O O . MET A 1 98 ? -7.990 2.512 18.233 1.00 87.88 98 MET A O 1
ATOM 761 N N . GLU A 1 99 ? -7.492 3.843 16.489 1.00 89.56 99 GLU A N 1
ATOM 762 C CA . GLU A 1 99 ? -8.116 5.038 17.062 1.00 89.56 99 GLU A CA 1
ATOM 763 C C . GLU A 1 99 ? -9.638 4.876 17.167 1.00 89.56 99 GLU A C 1
ATOM 765 O O . GLU A 1 99 ? -10.213 5.113 18.227 1.00 89.56 99 GLU A O 1
ATOM 770 N N . ALA A 1 100 ? -10.285 4.354 16.120 1.00 89.94 100 ALA A N 1
ATOM 771 C CA . ALA A 1 100 ? -11.719 4.071 16.142 1.00 89.94 100 ALA A CA 1
ATOM 772 C C . ALA A 1 100 ? -12.089 3.048 17.232 1.00 89.94 100 ALA A C 1
ATOM 774 O O . ALA A 1 100 ? -13.069 3.225 17.959 1.00 89.94 100 ALA A O 1
ATOM 775 N N . LEU A 1 101 ? -11.284 1.991 17.392 1.00 92.31 101 LEU A N 1
ATOM 776 C CA . LEU A 1 101 ? -11.468 1.011 18.466 1.00 92.31 101 LEU A CA 1
ATOM 777 C C . LEU A 1 101 ? -11.274 1.640 19.853 1.00 92.31 101 LEU A C 1
ATOM 779 O O . LEU A 1 101 ? -11.953 1.258 20.810 1.00 92.31 101 LEU A O 1
ATOM 783 N N . ARG A 1 102 ? -10.357 2.601 19.981 1.00 93.88 102 ARG A N 1
ATOM 784 C CA . ARG A 1 102 ? -10.094 3.308 21.236 1.00 93.88 102 ARG A CA 1
ATOM 785 C C . ARG A 1 102 ? -11.266 4.198 21.637 1.00 93.88 102 ARG A C 1
ATOM 787 O O . ARG A 1 102 ? -11.686 4.132 22.791 1.00 93.88 102 ARG A O 1
ATOM 794 N N . GLU A 1 103 ? -11.843 4.939 20.694 1.00 94.44 103 GLU A N 1
ATOM 795 C CA . GLU A 1 103 ? -13.050 5.739 20.930 1.00 94.44 103 GLU A CA 1
ATOM 796 C C . GLU A 1 103 ? -14.236 4.867 21.367 1.00 94.44 103 GLU A C 1
ATOM 798 O O . GLU A 1 103 ? -14.911 5.177 22.351 1.00 94.44 103 GLU A O 1
ATOM 803 N N . GLN A 1 104 ? -14.460 3.734 20.690 1.00 93.31 104 GLN A N 1
ATOM 804 C CA . GLN A 1 104 ? -15.520 2.788 21.060 1.00 93.31 104 GLN A CA 1
ATOM 805 C C . GLN A 1 104 ? -15.322 2.230 22.469 1.00 93.31 104 GLN A C 1
ATOM 807 O O . GLN A 1 104 ? -16.275 2.127 23.244 1.00 93.31 104 GLN A O 1
ATOM 812 N N . ARG A 1 105 ? -14.080 1.889 22.824 1.00 96.19 105 ARG A N 1
ATOM 813 C CA . ARG A 1 105 ? -13.752 1.411 24.166 1.00 96.19 105 ARG A CA 1
ATOM 814 C C . ARG A 1 105 ? -14.053 2.471 25.224 1.00 96.19 105 ARG A C 1
ATOM 816 O O . ARG A 1 105 ? -14.658 2.140 26.239 1.00 96.19 105 ARG A O 1
ATOM 823 N N . GLU A 1 106 ? -13.654 3.721 25.001 1.00 96.56 106 GLU A N 1
ATOM 824 C CA . GLU A 1 106 ? -13.935 4.804 25.948 1.00 96.56 106 GLU A CA 1
ATOM 825 C C . GLU A 1 106 ? -15.437 5.052 26.113 1.00 96.56 106 GLU A C 1
ATOM 827 O O . GLU A 1 106 ? -15.903 5.279 27.230 1.00 96.56 106 GLU A O 1
ATOM 832 N N . MET A 1 107 ? -16.210 4.980 25.025 1.00 96.12 107 MET A N 1
ATOM 833 C CA . MET A 1 107 ? -17.668 5.088 25.082 1.00 96.12 107 MET A CA 1
ATOM 834 C C . MET A 1 107 ? -18.278 3.969 25.936 1.00 96.12 107 MET A C 1
ATOM 836 O O . MET A 1 107 ? -19.043 4.253 26.857 1.00 96.12 107 MET A O 1
ATOM 840 N N . LEU A 1 108 ? -17.880 2.717 25.693 1.00 96.62 108 LEU A N 1
ATOM 841 C CA . LEU A 1 108 ? -18.359 1.559 26.454 1.00 96.62 108 LEU A CA 1
ATOM 842 C C . LEU A 1 108 ? -17.955 1.617 27.932 1.00 96.62 108 LEU A C 1
ATOM 844 O O . LEU A 1 108 ? -18.743 1.248 28.801 1.00 96.62 108 LEU A O 1
ATOM 848 N N . GLU A 1 109 ? -16.747 2.090 28.247 1.00 97.25 109 GLU A N 1
ATOM 849 C CA . GLU A 1 109 ? -16.318 2.276 29.637 1.00 97.25 109 GLU A CA 1
ATOM 850 C C . GLU A 1 109 ? -17.174 3.337 30.348 1.00 97.25 109 GLU A C 1
ATOM 852 O O . GLU A 1 109 ? -17.579 3.128 31.492 1.00 97.25 109 GLU A O 1
ATOM 857 N N . ARG A 1 110 ? -17.530 4.438 29.672 1.00 95.81 110 ARG A N 1
ATOM 858 C CA . ARG A 1 110 ? -18.435 5.460 30.231 1.00 95.81 110 ARG A CA 1
ATOM 859 C C . ARG A 1 110 ? -19.842 4.918 30.461 1.00 95.81 110 ARG A C 1
ATOM 861 O O . ARG A 1 110 ? -20.411 5.162 31.525 1.00 95.81 110 ARG A O 1
ATOM 868 N N . GLU A 1 111 ? -20.386 4.167 29.506 1.00 95.50 111 GLU A N 1
ATOM 869 C CA . GLU A 1 111 ? -21.689 3.512 29.658 1.00 95.50 111 GLU A CA 1
ATOM 870 C C . GLU A 1 111 ? -21.680 2.538 30.833 1.00 95.50 111 GLU A C 1
ATOM 872 O O . GLU A 1 111 ? -22.548 2.615 31.704 1.00 95.50 111 GLU A O 1
ATOM 877 N N . LYS A 1 112 ? -20.653 1.688 30.928 1.00 96.50 112 LYS A N 1
ATOM 878 C CA . LYS A 1 112 ? -20.493 0.767 32.052 1.00 96.50 112 LYS A CA 1
ATOM 879 C C . LYS A 1 112 ? -20.476 1.506 33.390 1.00 96.50 112 LYS A C 1
ATOM 881 O O . LYS A 1 112 ? -21.203 1.117 34.299 1.00 96.50 112 LYS A O 1
ATOM 886 N N . LEU A 1 113 ? -19.688 2.575 33.509 1.00 96.44 113 LEU A N 1
ATOM 887 C CA . LEU A 1 113 ? -19.628 3.368 34.739 1.00 96.44 113 LEU A CA 1
ATOM 888 C C . LEU A 1 113 ? -20.984 4.004 35.074 1.00 96.44 113 LEU A C 1
ATOM 890 O O . LEU A 1 113 ? -21.376 4.018 36.238 1.00 96.44 113 LEU A O 1
ATOM 894 N N . SER A 1 114 ? -21.730 4.491 34.077 1.00 95.12 114 SER A N 1
ATOM 895 C CA . SER A 1 114 ? -23.082 5.020 34.308 1.00 95.12 114 SER A CA 1
ATOM 896 C C . SER A 1 114 ? -24.049 3.947 34.819 1.00 95.12 114 SER A C 1
ATOM 898 O O . SER A 1 114 ? -24.742 4.179 35.809 1.00 95.12 114 SER A O 1
ATOM 900 N N . LEU A 1 115 ? -24.021 2.747 34.233 1.00 95.44 115 LEU A N 1
ATOM 901 C CA . LEU A 1 115 ? -24.840 1.614 34.666 1.00 95.44 115 LEU A CA 1
ATOM 902 C C . LEU A 1 115 ? -24.461 1.133 36.069 1.00 95.44 115 LEU A C 1
ATOM 904 O O . LEU A 1 115 ? -25.340 0.821 36.867 1.00 95.44 115 LEU A O 1
ATOM 908 N N . GLU A 1 116 ? -23.172 1.101 36.409 1.00 94.50 116 GLU A N 1
ATOM 909 C CA . GLU A 1 116 ? -22.717 0.754 37.760 1.00 94.50 116 GLU A CA 1
ATOM 910 C C . GLU A 1 116 ? -23.183 1.782 38.801 1.00 94.50 116 GLU A C 1
ATOM 912 O O . GLU A 1 116 ? -23.591 1.405 39.905 1.00 94.50 116 GLU A O 1
ATOM 917 N N . LEU A 1 117 ? -23.191 3.073 38.453 1.00 94.19 117 LEU A N 1
ATOM 918 C CA . LEU A 1 117 ? -23.743 4.122 39.313 1.00 94.19 117 LEU A CA 1
ATOM 919 C C . LEU A 1 117 ? -25.257 3.968 39.499 1.00 94.19 117 LEU A C 1
ATOM 921 O O . LEU A 1 117 ? -25.754 4.117 40.617 1.00 94.19 117 LEU A O 1
ATOM 925 N N . GLU A 1 118 ? -25.995 3.651 38.436 1.00 92.06 118 GLU A N 1
ATOM 926 C CA . GLU A 1 118 ? -27.437 3.395 38.508 1.00 92.06 118 GLU A CA 1
ATOM 927 C C . GLU A 1 118 ? -27.758 2.153 39.339 1.00 92.06 118 GLU A C 1
ATOM 929 O O . GLU A 1 118 ? -28.599 2.215 40.238 1.00 92.06 118 GLU A O 1
ATOM 934 N N . ALA A 1 119 ? -27.039 1.053 39.113 1.00 90.25 119 ALA A N 1
ATOM 935 C CA . ALA A 1 119 ? -27.176 -0.168 39.893 1.00 90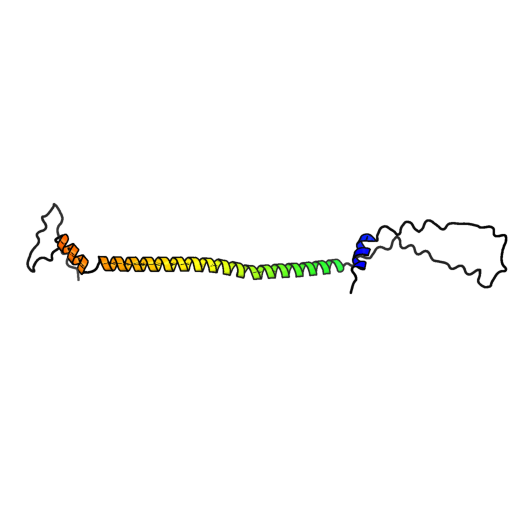.25 119 ALA A CA 1
ATOM 936 C C . ALA A 1 119 ? -26.889 0.089 41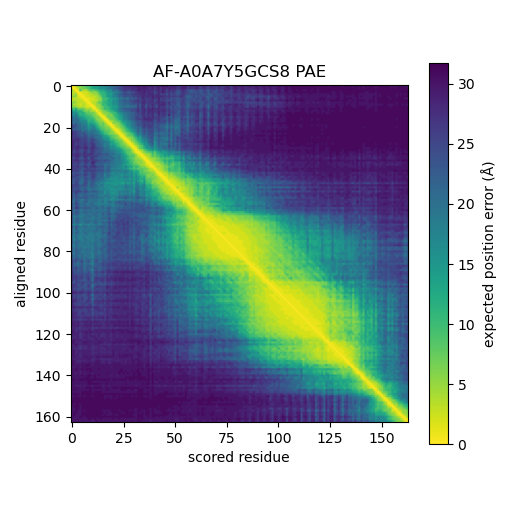.378 1.00 90.25 119 ALA A C 1
ATOM 938 O O . ALA A 1 119 ? -27.664 -0.328 42.233 1.00 90.25 119 ALA A O 1
ATOM 939 N N . SER A 1 120 ? -25.832 0.842 41.693 1.00 88.69 120 SER A N 1
ATOM 940 C CA . SER A 1 120 ? -25.488 1.200 43.075 1.00 88.69 120 SER A CA 1
ATOM 941 C C . SER A 1 120 ? -26.558 2.075 43.735 1.00 88.69 120 SER A C 1
ATOM 943 O O . SER A 1 120 ? -26.845 1.916 44.919 1.00 88.69 120 SER A O 1
ATOM 945 N N . ARG A 1 121 ? -27.192 2.983 42.978 1.00 85.75 121 ARG A N 1
ATOM 946 C CA . ARG A 1 121 ? -28.329 3.781 43.466 1.00 85.75 121 ARG A CA 1
ATOM 947 C C . ARG A 1 121 ? -29.551 2.910 43.749 1.00 85.75 121 ARG A C 1
ATOM 949 O O . ARG A 1 121 ? -30.201 3.104 44.774 1.00 85.75 121 ARG A O 1
ATOM 956 N N . LEU A 1 122 ? -29.857 1.958 42.870 1.00 84.31 122 LEU A N 1
ATOM 957 C CA . LEU A 1 122 ? -30.979 1.028 43.039 1.00 84.31 122 LEU A CA 1
ATOM 958 C C . LEU A 1 122 ? -30.756 0.046 44.195 1.00 84.31 122 LEU A C 1
ATOM 960 O O . LEU A 1 122 ? -31.687 -0.240 44.939 1.00 84.31 122 LEU A O 1
ATOM 964 N N . LEU A 1 123 ? -29.522 -0.423 44.373 1.00 86.25 123 LEU A N 1
ATOM 965 C CA . LEU A 1 123 ? -29.112 -1.318 45.458 1.00 86.25 123 LEU A CA 1
ATOM 966 C C . LEU A 1 123 ? -28.774 -0.576 46.758 1.00 86.25 123 LEU A C 1
ATOM 968 O O . LEU A 1 123 ? -28.306 -1.198 47.712 1.00 86.25 123 LEU A O 1
ATOM 972 N N . SER A 1 124 ? -28.985 0.741 46.815 1.00 86.19 124 SER A N 1
ATOM 973 C CA . SER A 1 124 ? -28.735 1.499 48.036 1.00 86.19 124 SER A CA 1
ATOM 974 C C . SER A 1 124 ? -29.632 0.980 49.171 1.00 86.19 124 SER A C 1
ATOM 976 O O . SER A 1 124 ? -30.821 0.720 48.953 1.00 86.19 124 SER A O 1
ATOM 978 N N . PRO A 1 125 ? -29.091 0.819 50.392 1.00 82.94 125 PRO A N 1
ATOM 979 C CA . PRO A 1 125 ? -29.831 0.230 51.507 1.00 82.94 125 PRO A CA 1
ATOM 980 C C . PRO A 1 125 ? -31.094 1.031 51.845 1.00 82.94 125 PRO A C 1
ATOM 982 O O . PRO A 1 125 ? -32.110 0.447 52.197 1.00 82.94 125 PRO A O 1
ATOM 985 N N . GLU A 1 126 ? -31.065 2.353 51.657 1.00 81.75 126 GLU A N 1
ATOM 986 C CA . GLU A 1 126 ? -32.222 3.233 51.846 1.00 81.75 126 GLU A CA 1
ATOM 987 C C . GLU A 1 126 ? -33.368 2.895 50.880 1.00 81.75 126 GLU A C 1
ATOM 989 O O . GLU A 1 126 ? -34.508 2.721 51.310 1.00 81.75 126 GLU A O 1
ATOM 994 N N . ARG A 1 127 ? -33.073 2.708 49.584 1.00 81.75 127 ARG A N 1
ATOM 995 C CA . ARG A 1 127 ? -34.074 2.295 48.585 1.00 81.75 127 ARG A CA 1
ATOM 996 C C . ARG A 1 127 ? -34.592 0.885 48.820 1.00 81.75 127 ARG A C 1
ATOM 998 O O . ARG A 1 127 ? -35.783 0.637 48.633 1.00 81.75 127 ARG A O 1
ATOM 1005 N N . LEU A 1 128 ? -33.720 -0.032 49.232 1.00 83.00 128 LEU A N 1
ATOM 1006 C CA . LEU A 1 128 ? -34.127 -1.388 49.592 1.00 83.00 128 LEU A CA 1
ATOM 1007 C C . LEU A 1 128 ? -35.059 -1.381 50.810 1.00 83.00 128 LEU A C 1
ATOM 1009 O O . LEU A 1 128 ? -36.042 -2.114 50.808 1.00 83.00 128 LEU A O 1
ATOM 1013 N N . GLN A 1 129 ? -34.820 -0.511 51.794 1.00 82.56 129 GLN A N 1
ATOM 1014 C CA . GLN A 1 129 ? -35.701 -0.342 52.950 1.00 82.56 129 GLN A CA 1
ATOM 1015 C C . GLN A 1 129 ? -37.068 0.239 52.550 1.00 82.56 129 GLN A C 1
ATOM 1017 O O . GLN A 1 129 ? -38.099 -0.239 53.019 1.00 82.56 129 GLN A O 1
ATOM 1022 N N . GLU A 1 130 ? -37.104 1.240 51.662 1.00 83.12 130 GLU A N 1
ATOM 1023 C CA . GLU A 1 130 ? -38.359 1.774 51.107 1.00 83.12 130 GLU A CA 1
ATOM 1024 C C . GLU A 1 130 ? -39.166 0.690 50.382 1.00 83.12 130 GLU A C 1
ATOM 1026 O O . GLU A 1 130 ? -40.370 0.556 50.608 1.00 83.12 130 GLU A O 1
ATOM 1031 N N . LEU A 1 131 ? -38.504 -0.107 49.535 1.00 81.56 131 LEU A N 1
ATOM 1032 C CA . LEU A 1 131 ? -39.133 -1.215 48.815 1.00 81.56 131 LEU A CA 1
ATOM 1033 C C . LEU A 1 131 ? -39.601 -2.323 49.762 1.00 81.56 131 LEU A C 1
ATOM 1035 O O . LEU A 1 131 ? -40.708 -2.830 49.585 1.00 81.56 131 LEU A O 1
ATOM 1039 N N . ALA A 1 132 ? -38.811 -2.667 50.781 1.00 81.62 132 ALA A N 1
ATOM 1040 C CA . ALA A 1 132 ? -39.179 -3.645 51.799 1.00 81.62 132 ALA A CA 1
ATOM 1041 C C . ALA A 1 132 ? -40.415 -3.191 52.589 1.00 81.62 132 ALA A C 1
ATOM 1043 O O . ALA A 1 132 ? -41.351 -3.965 52.774 1.00 81.62 132 ALA A O 1
ATOM 1044 N N . ASN A 1 133 ? -40.478 -1.911 52.962 1.00 80.81 133 ASN A N 1
ATOM 1045 C CA . ASN A 1 133 ? -41.647 -1.329 53.618 1.00 80.81 133 ASN A CA 1
ATOM 1046 C C . ASN A 1 133 ? -42.882 -1.331 52.697 1.00 80.81 133 ASN A C 1
ATOM 1048 O O . ASN A 1 133 ? -43.973 -1.690 53.138 1.00 80.81 133 ASN A O 1
ATOM 1052 N N . ALA A 1 134 ? -42.722 -0.971 51.418 1.00 81.44 134 ALA A N 1
ATOM 1053 C CA . ALA A 1 134 ? -43.814 -0.939 50.441 1.00 81.44 134 ALA A CA 1
ATOM 1054 C C . ALA A 1 134 ? -44.364 -2.336 50.103 1.00 81.44 134 ALA A C 1
ATOM 1056 O O . ALA A 1 134 ? -45.570 -2.497 49.924 1.00 81.44 134 ALA A O 1
ATOM 1057 N N . GLN A 1 135 ? -43.495 -3.347 50.029 1.00 78.25 135 GLN A N 1
ATOM 1058 C CA . GLN A 1 135 ? -43.858 -4.740 49.736 1.00 78.25 135 GLN A CA 1
ATOM 1059 C C . GLN A 1 135 ? -44.119 -5.574 51.004 1.00 78.25 135 GLN A C 1
ATOM 1061 O O . GLN A 1 135 ? -44.326 -6.779 50.907 1.00 78.25 135 GLN A O 1
ATOM 1066 N N . GLN A 1 136 ? -44.150 -4.936 52.182 1.00 74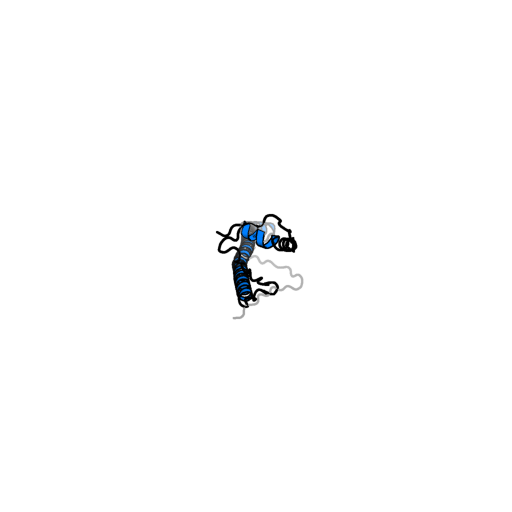.06 136 GLN A N 1
ATOM 1067 C CA . GLN A 1 136 ? -44.387 -5.565 53.489 1.00 74.06 136 GLN A CA 1
ATOM 1068 C C . GLN A 1 136 ? -43.373 -6.670 53.860 1.00 74.06 136 GLN A C 1
ATOM 1070 O O . GLN A 1 136 ? -43.672 -7.544 54.671 1.00 74.06 136 GLN A O 1
ATOM 1075 N N . PHE A 1 137 ? -42.148 -6.603 53.331 1.00 71.44 137 PHE A N 1
ATOM 1076 C CA . PHE A 1 137 ? -41.006 -7.429 53.745 1.00 71.44 137 PHE A CA 1
ATOM 1077 C C . PHE A 1 137 ? -40.344 -6.855 55.004 1.00 71.44 137 PHE A C 1
ATOM 1079 O O . PHE A 1 137 ? -39.176 -6.476 55.004 1.00 71.44 137 PHE A O 1
ATOM 1086 N N . ILE A 1 138 ? -41.120 -6.730 56.077 1.00 69.19 138 ILE A N 1
ATOM 1087 C CA . ILE A 1 138 ? -40.632 -6.232 57.364 1.00 69.19 138 ILE A CA 1
ATOM 1088 C C . ILE A 1 138 ? -40.015 -7.410 58.116 1.00 69.19 138 ILE A C 1
ATOM 1090 O O . ILE A 1 138 ? -40.653 -8.459 58.232 1.00 69.19 138 ILE A O 1
ATOM 1094 N N . ASP A 1 139 ? -38.799 -7.234 58.641 1.00 65.62 139 ASP A N 1
ATOM 1095 C CA . ASP A 1 139 ? -38.168 -8.254 59.478 1.00 65.62 139 ASP A CA 1
ATOM 1096 C C . ASP A 1 139 ? -39.066 -8.544 60.694 1.00 65.62 139 ASP A C 1
ATOM 1098 O O . ASP A 1 139 ? -39.382 -7.632 61.470 1.00 65.62 139 ASP A O 1
ATOM 1102 N N . PRO A 1 140 ? -39.528 -9.796 60.863 1.00 66.69 140 PRO A N 1
ATOM 1103 C CA . PRO A 1 140 ? -40.424 -10.137 61.948 1.00 66.69 140 PRO A CA 1
ATOM 1104 C C . PRO A 1 140 ? -39.709 -9.969 63.291 1.00 66.69 140 PRO A C 1
ATOM 1106 O O . PRO A 1 140 ? -38.538 -10.319 63.446 1.00 66.69 140 PRO A O 1
ATOM 1109 N N . ALA A 1 141 ? -40.433 -9.454 64.288 1.00 70.62 141 ALA A N 1
ATOM 1110 C CA . ALA A 1 141 ? -39.897 -9.259 65.630 1.00 70.62 141 ALA A CA 1
ATOM 1111 C C . ALA A 1 141 ? -39.283 -10.569 66.176 1.00 70.62 141 ALA A C 1
ATOM 1113 O O . ALA A 1 141 ? -39.865 -11.645 65.963 1.00 70.62 141 ALA A O 1
ATOM 1114 N N . PRO A 1 142 ? -38.133 -10.503 66.880 1.00 58.22 142 PRO A N 1
ATOM 1115 C CA . PRO A 1 142 ? -37.402 -11.684 67.333 1.00 58.22 142 PRO A CA 1
ATOM 1116 C C . PRO A 1 142 ? -38.309 -12.599 68.172 1.00 58.22 142 PRO A C 1
ATOM 1118 O O . PRO A 1 142 ? -38.781 -12.205 69.236 1.00 58.22 142 PRO A O 1
ATOM 1121 N N . GLY A 1 143 ? -38.571 -13.812 67.664 1.00 63.22 143 GLY A N 1
ATOM 1122 C CA . GLY A 1 143 ? -39.476 -14.806 68.266 1.00 63.22 143 GLY A CA 1
ATOM 1123 C C . GLY A 1 143 ? -40.753 -15.119 67.469 1.00 63.22 143 GLY A C 1
ATOM 1124 O O . GLY A 1 143 ? -41.511 -16.000 67.871 1.00 63.22 143 GLY A O 1
ATOM 1125 N N . THR A 1 144 ? -40.998 -14.447 66.340 1.00 59.06 144 THR A N 1
ATOM 1126 C CA . THR A 1 144 ? -42.200 -14.671 65.516 1.00 59.06 144 THR A CA 1
ATOM 1127 C C . THR A 1 144 ? -41.964 -15.771 64.477 1.00 59.06 144 THR A C 1
ATOM 1129 O O . THR A 1 144 ? -41.062 -15.671 63.648 1.00 59.06 144 THR A O 1
ATOM 1132 N N . VAL A 1 145 ? -42.785 -16.822 64.502 1.00 61.25 145 VAL A N 1
ATOM 1133 C CA . VAL A 1 145 ? -42.738 -17.935 63.540 1.00 61.25 145 VAL A CA 1
ATOM 1134 C C . VAL A 1 145 ? -43.749 -17.662 62.428 1.00 61.25 145 VAL A C 1
ATOM 1136 O O . VAL A 1 145 ? -44.952 -17.624 62.683 1.00 61.25 145 VAL A O 1
ATOM 1139 N N . VAL A 1 146 ? -43.273 -17.462 61.198 1.00 59.50 146 VAL A N 1
ATOM 1140 C CA . VAL A 1 146 ? -44.137 -17.342 60.016 1.00 59.50 146 VAL A CA 1
ATOM 1141 C C . VAL A 1 146 ? -44.458 -18.748 59.518 1.00 59.50 146 VAL A C 1
ATOM 1143 O O . VAL A 1 146 ? -43.580 -19.464 59.040 1.00 59.50 146 VAL A O 1
ATOM 1146 N N . TYR A 1 147 ? -45.718 -19.153 59.649 1.00 59.22 147 TYR A N 1
ATOM 1147 C CA . TYR A 1 147 ? -46.208 -20.407 59.088 1.00 59.22 147 TYR A CA 1
ATOM 1148 C C . TYR A 1 147 ? -46.486 -20.198 57.598 1.00 59.22 147 TYR A C 1
ATOM 1150 O O . TYR A 1 147 ? -47.372 -19.431 57.227 1.00 59.22 147 TYR A O 1
ATOM 1158 N N . LEU A 1 148 ? -45.705 -20.854 56.741 1.00 61.72 148 LEU A N 1
ATOM 1159 C CA . LEU A 1 148 ? -46.019 -20.950 55.319 1.00 61.72 148 LEU A CA 1
ATOM 1160 C C . LEU A 1 148 ? -47.190 -21.920 55.179 1.00 61.72 148 LEU A C 1
ATOM 1162 O O . LEU A 1 148 ? -47.071 -23.083 55.566 1.00 61.72 148 LEU A O 1
ATOM 1166 N N . ASP A 1 149 ? -48.315 -21.435 54.661 1.00 62.72 149 ASP A N 1
ATOM 1167 C CA . ASP A 1 149 ? -49.480 -22.278 54.418 1.00 62.72 149 ASP A CA 1
ATOM 1168 C C . ASP A 1 149 ? -49.089 -23.317 53.349 1.00 62.72 149 ASP A C 1
ATOM 1170 O O . ASP A 1 149 ? -48.660 -22.930 52.251 1.00 62.72 149 ASP A O 1
ATOM 1174 N N . PRO A 1 150 ? -49.124 -24.626 53.654 1.00 55.16 150 PRO A N 1
ATOM 1175 C CA . PRO A 1 150 ? -48.643 -25.644 52.741 1.00 55.16 150 PRO A CA 1
ATOM 1176 C C . PRO A 1 150 ? -49.607 -25.740 51.562 1.00 55.16 150 PRO A C 1
ATOM 1178 O O . PRO A 1 150 ? -50.608 -26.450 51.605 1.00 55.16 150 PRO A O 1
ATOM 1181 N N . LYS A 1 151 ? -49.290 -25.053 50.465 1.00 60.16 151 LYS A N 1
ATOM 1182 C CA . LYS A 1 151 ? -49.790 -25.474 49.160 1.00 60.16 151 LYS A CA 1
ATOM 1183 C C . LYS A 1 151 ? -49.044 -26.748 48.783 1.00 60.16 151 LYS A C 1
ATOM 1185 O O . LYS A 1 151 ? -47.814 -26.748 48.739 1.00 60.16 151 LYS A O 1
ATOM 1190 N N . ASP A 1 152 ? -49.819 -27.812 48.595 1.00 55.62 152 ASP A N 1
ATOM 1191 C CA . ASP A 1 152 ? -49.420 -29.200 48.361 1.00 55.62 152 ASP A CA 1
ATOM 1192 C C . ASP A 1 152 ? -47.980 -29.385 47.843 1.00 55.62 152 ASP A C 1
ATOM 1194 O O . ASP A 1 152 ? -47.696 -29.223 46.656 1.00 55.62 152 ASP A O 1
ATOM 1198 N N . GLY A 1 153 ? -47.073 -29.776 48.750 1.00 58.41 153 GLY A N 1
ATOM 1199 C CA . GLY A 1 153 ? -45.835 -30.480 48.396 1.00 58.41 153 GLY A CA 1
ATOM 1200 C C . GLY A 1 153 ? -44.489 -29.804 48.684 1.00 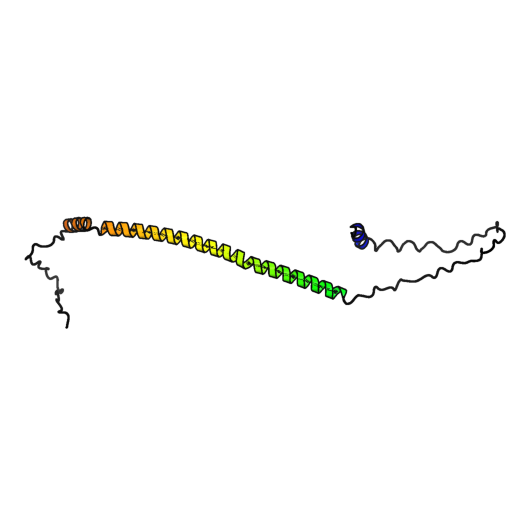58.41 153 GLY A C 1
ATOM 1201 O O . GLY A 1 153 ? -43.468 -30.457 48.480 1.00 58.41 153 GLY A O 1
ATOM 1202 N N . SER A 1 154 ? -44.422 -28.564 49.182 1.00 54.00 154 SER A N 1
ATOM 1203 C CA . SER A 1 154 ? -43.122 -27.919 49.463 1.00 54.00 154 SER A CA 1
ATOM 1204 C C . SER A 1 154 ? -42.722 -28.007 50.942 1.00 54.00 154 SER A C 1
ATOM 1206 O O . SER A 1 154 ? -43.152 -27.204 51.766 1.00 54.00 154 SER A O 1
ATOM 1208 N N . LEU A 1 155 ? -41.868 -28.980 51.279 1.00 59.34 155 LEU A N 1
ATOM 1209 C CA . LEU A 1 155 ? -41.237 -29.136 52.597 1.00 59.34 155 LEU A CA 1
ATOM 1210 C C . LEU A 1 155 ? -39.911 -28.359 52.656 1.00 59.34 155 LEU A C 1
ATOM 1212 O O . LEU A 1 155 ? -39.038 -28.553 51.811 1.00 59.34 155 LEU A O 1
ATOM 1216 N N . ALA A 1 156 ? -39.722 -27.527 53.683 1.00 55.25 156 ALA A N 1
ATOM 1217 C CA . ALA A 1 156 ? -38.434 -26.896 53.967 1.00 55.25 156 ALA A CA 1
ATOM 1218 C C . ALA A 1 156 ? -37.467 -27.930 54.577 1.00 55.25 156 ALA A C 1
ATOM 1220 O O . ALA A 1 156 ? -37.551 -28.259 55.760 1.00 55.25 156 ALA A O 1
ATOM 1221 N N . LEU A 1 157 ? -36.555 -28.470 53.766 1.00 58.56 157 LEU A N 1
ATOM 1222 C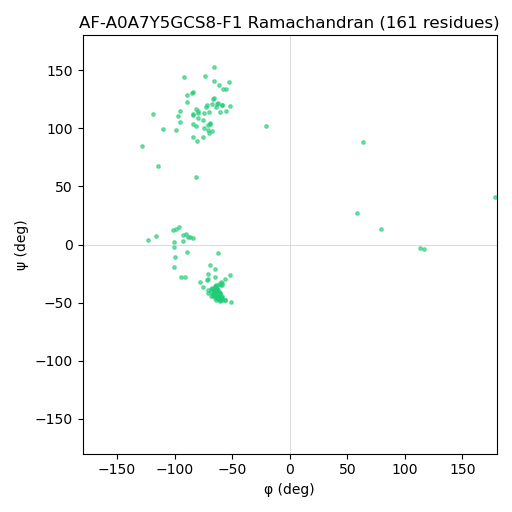 CA . LEU A 1 157 ? -35.491 -29.360 54.232 1.00 58.56 157 LEU A CA 1
ATOM 1223 C C . LEU A 1 157 ? -34.304 -28.535 54.750 1.00 58.56 157 LEU A C 1
ATOM 1225 O O . LEU A 1 157 ? -33.585 -27.914 53.970 1.00 58.56 157 LEU A O 1
ATOM 1229 N N . ASN A 1 158 ? -34.051 -28.579 56.059 1.00 54.22 158 ASN A N 1
ATOM 1230 C CA . ASN A 1 158 ? -32.745 -28.215 56.609 1.00 54.22 158 ASN A CA 1
ATOM 1231 C C . ASN A 1 158 ? -31.834 -29.446 56.513 1.00 54.22 158 ASN A C 1
ATOM 1233 O O . ASN A 1 158 ? -31.874 -30.322 57.377 1.00 54.22 158 ASN A O 1
ATOM 1237 N N . VAL A 1 159 ? -31.075 -29.557 55.419 1.00 59.78 159 VAL A N 1
ATOM 1238 C CA . VAL A 1 159 ? -30.085 -30.629 55.259 1.00 59.78 159 VAL A CA 1
ATOM 1239 C C . VAL A 1 159 ? -28.830 -30.239 56.048 1.00 59.78 159 VAL A C 1
ATOM 1241 O O . VAL A 1 159 ? -28.174 -29.264 55.677 1.00 59.78 159 VAL A O 1
ATOM 1244 N N . PRO A 1 160 ? -28.448 -30.972 57.110 1.00 51.97 160 PRO A N 1
ATOM 1245 C CA . PRO A 1 160 ? -27.198 -30.703 57.805 1.00 51.97 160 PRO A CA 1
ATOM 1246 C C . PRO A 1 160 ? -26.017 -31.013 56.878 1.00 51.97 160 PRO A C 1
ATOM 1248 O O . PRO A 1 160 ? -25.895 -32.123 56.353 1.00 51.97 160 PRO A O 1
ATOM 1251 N N . ALA A 1 161 ? -25.137 -30.028 56.683 1.00 51.41 161 ALA A N 1
ATOM 1252 C CA . ALA A 1 161 ? -23.890 -30.205 55.951 1.00 51.41 161 ALA A CA 1
ATOM 1253 C C . ALA A 1 161 ? -23.043 -31.293 56.632 1.00 51.41 161 ALA A C 1
ATOM 1255 O O . ALA A 1 161 ? -22.711 -31.207 57.817 1.00 51.41 161 ALA A O 1
ATOM 1256 N N . LYS A 1 162 ? -22.741 -32.348 55.874 1.00 47.72 162 LYS A N 1
ATOM 1257 C CA . LYS A 1 162 ? -21.953 -33.500 56.316 1.00 47.72 162 LYS A CA 1
ATOM 1258 C C . LYS A 1 162 ? -20.513 -33.043 56.602 1.00 47.72 162 LYS A C 1
ATOM 1260 O O . LYS A 1 162 ? -19.905 -32.414 55.740 1.00 47.72 162 LYS A O 1
ATOM 1265 N N . LYS A 1 163 ? -20.022 -33.333 57.813 1.00 43.12 163 LYS A N 1
ATOM 1266 C CA . LYS A 1 163 ? -18.603 -33.227 58.199 1.00 43.12 163 LYS A CA 1
ATOM 1267 C C . LYS A 1 163 ? -17.727 -34.161 57.373 1.00 43.12 163 LYS A C 1
ATOM 1269 O O . LYS A 1 163 ? -18.222 -35.262 57.035 1.00 43.12 163 LYS A O 1
#